Protein AF-A0A7C6XS97-F1 (afdb_monomer)

Sequence (59 aa):
MPTDIVTFKTFERLGFTHKETIVRDILNKRMPYKSSPSNKKGSQTSTMTQEYIVIMEKK

Foldseek 3Di:
DPVLVVVQVVVVVVQKDWDDKDKDFPPDDPDDQWDQPVPDPPNTDGDDGIDIDTDIGHD

Solvent-accessible surface area (backbone atoms only — not comparable to full-atom values): 3794 Å² total; per-residue (Å²): 131,69,62,68,61,55,50,50,58,54,41,41,77,72,53,31,44,78,75,53,71,48,82,43,76,53,87,82,62,92,63,58,71,61,38,42,94,79,74,44,94,88,51,66,41,78,44,85,51,62,48,73,50,77,44,68,44,78,114

Radius of gyration: 15.31 Å; Cα contacts (8 Å, |Δi|>4): 79; chains: 1; bounding box: 35×23×36 Å

pLDDT: mean 86.84, std 8.46, range [64.12, 96.44]

Nearest PDB structures (foldseek):
  6spf-assembly1_j  TM=3.107E-01  e=2.817E+00  Pseudomonas aeruginosa
  6ywy-assembly1_K  TM=2.888E-01  e=8.093E+00  Neurospora crassa

Structure (mmCIF, N/CA/C/O backbone):
data_AF-A0A7C6XS97-F1
#
_entry.id   AF-A0A7C6XS97-F1
#
loop_
_atom_site.group_PDB
_atom_site.id
_atom_site.type_symbol
_atom_site.label_atom_id
_atom_site.label_alt_id
_atom_site.label_comp_id
_atom_site.label_asym_id
_atom_site.label_entity_id
_atom_site.label_seq_id
_atom_site.pdbx_PDB_ins_code
_atom_site.Cartn_x
_atom_site.Cartn_y
_atom_site.Cartn_z
_atom_site.occupancy
_atom_site.B_iso_or_equiv
_atom_site.auth_seq_id
_atom_site.auth_comp_id
_atom_site.auth_asym_id
_atom_site.auth_atom_id
_atom_site.pdbx_PDB_model_num
ATOM 1 N N . MET A 1 1 ? 6.478 -11.644 -2.104 1.00 64.12 1 MET A N 1
ATOM 2 C CA . MET A 1 1 ? 5.243 -11.562 -1.294 1.00 64.12 1 MET A CA 1
ATOM 3 C C . MET A 1 1 ? 4.624 -10.192 -1.511 1.00 64.12 1 MET A C 1
ATOM 5 O O . MET A 1 1 ? 5.396 -9.241 -1.579 1.00 64.12 1 MET A O 1
ATOM 9 N N . PRO A 1 2 ? 3.295 -10.091 -1.648 1.00 86.56 2 PRO A N 1
ATOM 10 C CA . PRO A 1 2 ? 2.589 -8.811 -1.730 1.00 86.56 2 PRO A CA 1
ATOM 11 C C . PRO A 1 2 ? 2.735 -8.038 -0.409 1.00 86.56 2 PRO A C 1
ATOM 13 O O . PRO A 1 2 ? 2.410 -8.552 0.665 1.00 86.56 2 PRO A O 1
ATOM 16 N N . THR A 1 3 ? 3.328 -6.846 -0.480 1.00 90.38 3 THR A N 1
ATOM 17 C CA . THR A 1 3 ? 3.724 -6.056 0.697 1.00 90.38 3 THR A CA 1
ATOM 18 C C . THR A 1 3 ? 2.519 -5.525 1.463 1.00 90.38 3 THR A C 1
ATOM 20 O O . THR A 1 3 ? 2.540 -5.532 2.686 1.00 90.38 3 THR A O 1
ATOM 23 N N . ASP A 1 4 ? 1.450 -5.155 0.765 1.00 90.69 4 ASP A N 1
ATOM 24 C CA . ASP A 1 4 ? 0.164 -4.738 1.327 1.00 90.69 4 ASP A CA 1
ATOM 25 C C . ASP A 1 4 ? -0.420 -5.792 2.280 1.00 90.69 4 ASP A C 1
ATOM 27 O O . ASP A 1 4 ? -0.833 -5.459 3.394 1.00 90.69 4 ASP A O 1
ATOM 31 N N . ILE A 1 5 ? -0.350 -7.074 1.898 1.00 92.06 5 ILE A N 1
ATOM 32 C CA . ILE A 1 5 ? -0.833 -8.183 2.728 1.00 92.06 5 ILE A CA 1
ATOM 33 C C . ILE A 1 5 ? 0.008 -8.338 3.992 1.00 92.06 5 ILE A C 1
ATOM 35 O O . ILE A 1 5 ? -0.520 -8.557 5.083 1.00 92.06 5 ILE A O 1
ATOM 39 N N . VAL A 1 6 ? 1.330 -8.232 3.857 1.00 94.94 6 VAL A N 1
ATOM 40 C CA . VAL A 1 6 ? 2.241 -8.298 5.006 1.00 94.94 6 VAL A CA 1
ATOM 41 C C . VAL A 1 6 ? 1.978 -7.128 5.952 1.00 94.94 6 VAL A C 1
ATOM 43 O O . VAL A 1 6 ? 1.936 -7.326 7.167 1.00 94.94 6 VAL A O 1
ATOM 46 N N . THR A 1 7 ? 1.753 -5.931 5.411 1.00 94.19 7 THR A N 1
ATOM 47 C CA . THR A 1 7 ? 1.476 -4.722 6.182 1.00 94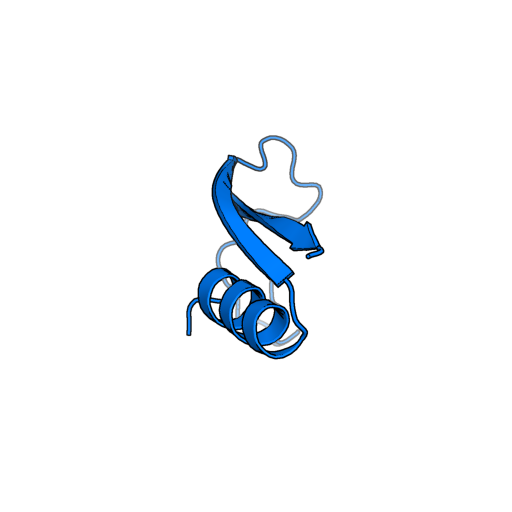.19 7 THR A CA 1
ATOM 48 C C . THR A 1 7 ? 0.219 -4.880 7.032 1.00 94.19 7 THR A C 1
ATOM 50 O O . THR A 1 7 ? 0.336 -4.806 8.256 1.00 94.19 7 THR A O 1
ATOM 53 N N . PHE A 1 8 ? -0.957 -5.155 6.449 1.00 93.94 8 PHE A N 1
ATOM 54 C CA . PHE A 1 8 ? -2.188 -5.214 7.253 1.00 93.94 8 PHE A CA 1
ATOM 55 C C . PHE A 1 8 ? -2.132 -6.337 8.296 1.00 93.94 8 PHE A C 1
ATOM 57 O O . PHE A 1 8 ? -2.455 -6.090 9.454 1.00 93.94 8 PHE A O 1
ATOM 64 N N . LYS A 1 9 ? -1.604 -7.521 7.946 1.00 94.69 9 LYS A N 1
ATOM 65 C CA . LYS A 1 9 ? -1.459 -8.643 8.893 1.00 94.69 9 LYS A CA 1
ATOM 66 C C . LYS A 1 9 ? -0.542 -8.314 10.064 1.00 94.69 9 LYS A C 1
ATOM 68 O O . LYS A 1 9 ? -0.756 -8.777 11.183 1.00 94.69 9 LYS A O 1
ATOM 73 N N . THR A 1 10 ? 0.507 -7.533 9.817 1.00 94.94 10 THR A N 1
ATOM 74 C CA . THR A 1 10 ? 1.415 -7.093 10.881 1.00 94.94 10 THR A CA 1
ATOM 75 C C . THR A 1 10 ? 0.699 -6.128 11.822 1.00 94.94 10 THR A C 1
ATOM 77 O O . THR A 1 10 ? 0.790 -6.288 13.036 1.00 94.94 10 THR A O 1
ATOM 80 N N . PHE A 1 11 ? -0.069 -5.178 11.283 1.00 94.44 11 PHE A N 1
ATOM 81 C CA . PHE A 1 11 ? -0.838 -4.226 12.085 1.00 94.44 11 PHE A CA 1
ATOM 82 C C . PHE A 1 11 ? -2.030 -4.864 12.815 1.00 94.44 11 PHE A C 1
ATOM 84 O O . PHE A 1 11 ? -2.328 -4.462 13.938 1.00 94.44 11 PHE A O 1
ATOM 91 N N . GLU A 1 12 ? -2.656 -5.904 12.263 1.00 94.38 12 GLU A N 1
ATOM 92 C CA . GLU A 1 12 ? -3.691 -6.681 12.962 1.00 94.38 12 GLU A CA 1
ATOM 93 C C . GLU A 1 12 ? -3.164 -7.292 14.264 1.00 94.38 12 GLU A C 1
ATOM 95 O O . GLU A 1 12 ? -3.810 -7.210 15.310 1.00 94.38 12 GLU A O 1
ATOM 100 N N . ARG A 1 13 ? -1.935 -7.823 14.240 1.00 94.31 13 ARG A N 1
ATOM 101 C CA . ARG A 1 13 ? -1.262 -8.339 15.445 1.00 94.31 13 ARG A CA 1
ATOM 102 C C . ARG A 1 13 ? -0.935 -7.252 16.471 1.00 94.31 13 ARG A C 1
ATOM 104 O O . ARG A 1 13 ? -0.691 -7.579 17.627 1.00 94.31 13 ARG A O 1
ATOM 111 N N . LEU A 1 14 ? -0.932 -5.985 16.061 1.00 94.31 14 LEU A N 1
ATOM 112 C CA . LEU A 1 14 ? -0.701 -4.818 16.915 1.00 94.31 14 LEU A CA 1
ATOM 113 C C . LEU A 1 14 ? -2.010 -4.164 17.396 1.00 94.31 14 LEU A C 1
ATOM 115 O O . LEU A 1 14 ? -1.969 -3.081 17.974 1.00 94.31 14 LEU A O 1
ATOM 119 N N . GLY A 1 15 ? -3.166 -4.802 17.176 1.00 94.19 15 GLY A N 1
ATOM 120 C CA . GLY A 1 15 ? -4.462 -4.322 17.666 1.00 94.19 15 GLY A CA 1
ATOM 121 C C . GLY A 1 15 ? -5.198 -3.369 16.722 1.00 94.19 15 GLY A C 1
ATOM 122 O O . GLY A 1 15 ? -6.157 -2.724 17.140 1.00 94.19 15 GLY A O 1
ATOM 123 N N . PHE A 1 16 ? -4.786 -3.283 15.459 1.00 96.44 16 PHE A N 1
ATOM 124 C CA . PHE A 1 16 ? -5.529 -2.560 14.428 1.00 96.44 16 PHE A CA 1
ATOM 125 C C . PHE A 1 16 ? -6.512 -3.492 13.708 1.00 96.44 16 PHE A C 1
ATOM 127 O O . PHE A 1 16 ? -6.344 -4.707 13.700 1.00 96.44 16 PHE A O 1
ATOM 134 N N . THR A 1 17 ? -7.534 -2.923 13.079 1.00 95.75 17 THR A N 1
ATOM 135 C CA . THR A 1 17 ? -8.484 -3.640 12.222 1.00 95.75 17 THR A CA 1
ATOM 136 C C . THR A 1 17 ? -8.327 -3.135 10.795 1.00 95.75 17 THR A C 1
ATOM 138 O O . THR A 1 17 ? -8.324 -1.923 10.567 1.00 95.75 17 THR A O 1
ATOM 141 N N . HIS A 1 18 ? -8.168 -4.043 9.833 1.00 95.56 18 HIS A N 1
ATOM 142 C CA . HIS A 1 18 ? -8.094 -3.677 8.419 1.00 95.56 18 HIS A CA 1
ATOM 143 C C . HIS A 1 18 ? -9.471 -3.233 7.919 1.00 95.56 18 HIS A C 1
ATOM 145 O O . HIS A 1 18 ? -10.467 -3.914 8.161 1.00 95.56 18 HIS A O 1
ATOM 151 N N . LYS A 1 19 ? -9.533 -2.068 7.268 1.00 95.81 19 LYS A N 1
ATOM 152 C CA . LYS A 1 19 ? -10.765 -1.550 6.660 1.00 95.81 19 LYS A CA 1
ATOM 153 C C . LYS A 1 19 ? -10.806 -1.886 5.183 1.00 95.81 19 LYS A C 1
ATOM 155 O O . LYS A 1 19 ? -11.718 -2.564 4.727 1.00 95.81 19 LYS A O 1
ATOM 160 N N . GLU A 1 20 ? -9.807 -1.410 4.453 1.00 95.38 20 GLU A N 1
ATOM 161 C CA . GLU A 1 20 ? -9.692 -1.616 3.017 1.00 95.38 20 GLU A CA 1
ATOM 162 C C . GLU A 1 20 ? -8.263 -1.348 2.542 1.00 95.38 20 GLU A C 1
ATOM 164 O O . GLU A 1 20 ? -7.450 -0.729 3.237 1.00 95.38 20 GLU A O 1
ATOM 169 N N . THR A 1 21 ? -7.952 -1.827 1.341 1.00 95.69 21 THR A N 1
ATOM 170 C CA . THR A 1 21 ? -6.713 -1.499 0.637 1.00 95.69 21 THR A CA 1
ATOM 171 C C . THR A 1 21 ? -7.078 -0.911 -0.715 1.00 95.69 21 THR A C 1
ATOM 173 O O . THR A 1 21 ? -7.730 -1.570 -1.522 1.00 95.69 21 THR A O 1
ATOM 176 N N . ILE A 1 22 ? -6.637 0.316 -0.968 1.00 95.50 22 ILE A N 1
ATOM 177 C CA . ILE A 1 22 ? -6.896 1.030 -2.218 1.00 95.50 22 ILE A CA 1
ATOM 178 C C . ILE A 1 22 ? -5.671 0.891 -3.117 1.00 95.50 22 ILE A C 1
ATOM 180 O O . ILE A 1 22 ? -4.551 1.184 -2.693 1.00 95.50 22 ILE A O 1
ATOM 184 N N . VAL A 1 23 ? -5.884 0.476 -4.365 1.00 93.62 23 VAL A N 1
ATOM 185 C CA . VAL A 1 23 ? -4.843 0.479 -5.400 1.00 93.62 23 VAL A CA 1
ATOM 186 C C . VAL A 1 23 ? -4.935 1.789 -6.168 1.00 93.62 23 VAL A C 1
ATOM 188 O O . VAL A 1 23 ? -5.988 2.120 -6.711 1.00 93.62 23 VAL A O 1
ATOM 191 N N . ARG A 1 24 ? -3.840 2.547 -6.196 1.00 92.12 24 ARG A N 1
ATOM 192 C CA . ARG A 1 24 ? -3.771 3.859 -6.841 1.00 92.12 24 ARG A CA 1
ATOM 193 C C . ARG A 1 24 ? -2.680 3.893 -7.899 1.00 92.12 24 ARG A C 1
ATOM 195 O O . ARG A 1 24 ? -1.547 3.493 -7.637 1.00 92.12 24 ARG A O 1
ATOM 202 N N . ASP A 1 25 ? -3.005 4.457 -9.058 1.00 89.94 25 ASP A N 1
ATOM 203 C CA . ASP A 1 25 ? -2.028 4.724 -10.112 1.00 89.94 25 ASP A CA 1
ATOM 204 C C . ASP A 1 25 ? -1.180 5.964 -9.788 1.00 89.94 25 ASP A C 1
ATOM 206 O O . ASP A 1 25 ? -1.680 7.019 -9.389 1.00 89.94 25 ASP A O 1
ATOM 210 N N . ILE A 1 26 ? 0.131 5.860 -10.004 1.00 86.50 26 ILE A N 1
ATOM 211 C CA . ILE A 1 26 ? 1.093 6.948 -9.821 1.00 86.50 26 ILE A CA 1
ATOM 212 C C . ILE A 1 26 ? 1.344 7.611 -11.174 1.00 86.50 26 ILE A C 1
ATOM 214 O O . ILE A 1 26 ? 2.332 7.331 -11.854 1.00 86.50 26 ILE A O 1
ATOM 218 N N . LEU A 1 27 ? 0.439 8.515 -11.549 1.00 77.88 27 LEU A N 1
ATOM 219 C CA . LEU A 1 27 ? 0.411 9.143 -12.875 1.00 77.88 27 LEU A CA 1
ATOM 220 C C . LEU A 1 27 ? 1.669 9.979 -13.189 1.00 77.88 27 LEU A C 1
ATOM 222 O O . LEU A 1 27 ? 2.152 9.960 -14.315 1.00 77.88 27 LEU A O 1
ATOM 226 N N . ASN A 1 28 ? 2.239 10.671 -12.192 1.00 78.56 28 ASN A N 1
ATOM 227 C CA . ASN A 1 28 ? 3.395 11.565 -12.364 1.00 78.56 28 ASN A CA 1
ATOM 228 C C . ASN A 1 28 ? 4.631 11.070 -11.597 1.00 78.56 28 ASN A C 1
ATOM 230 O O . ASN A 1 28 ? 5.029 11.640 -10.574 1.00 78.56 28 ASN A O 1
ATOM 234 N N . LYS A 1 29 ? 5.264 9.993 -12.076 1.00 74.25 29 LYS A N 1
ATOM 235 C CA . LYS A 1 29 ? 6.491 9.469 -11.459 1.00 74.25 29 LYS A CA 1
ATOM 236 C C . LYS A 1 29 ? 7.709 10.300 -11.881 1.00 74.25 29 LYS A C 1
ATOM 238 O O . LYS A 1 29 ? 8.067 10.340 -13.050 1.00 74.25 29 LYS A O 1
ATOM 243 N N . ARG A 1 30 ? 8.405 10.906 -10.909 1.00 79.50 30 ARG A N 1
ATOM 244 C CA . ARG A 1 30 ? 9.718 11.550 -11.144 1.00 79.50 30 ARG A CA 1
ATOM 245 C C . ARG A 1 30 ? 10.830 10.547 -11.476 1.00 79.50 30 ARG A C 1
ATOM 247 O O . ARG A 1 30 ? 11.884 10.945 -11.957 1.00 79.50 30 ARG A O 1
ATOM 254 N N . MET A 1 31 ? 10.615 9.261 -11.185 1.00 75.75 31 MET A N 1
ATOM 255 C CA . MET A 1 31 ? 11.556 8.205 -11.551 1.00 75.75 31 MET A CA 1
ATOM 256 C C . MET A 1 31 ? 11.399 7.811 -13.026 1.00 75.75 31 MET A C 1
ATOM 258 O O . MET A 1 31 ? 10.272 7.758 -13.517 1.00 75.75 31 MET A O 1
ATOM 262 N N . PRO A 1 32 ? 12.504 7.477 -13.716 1.00 75.62 32 PRO A N 1
ATOM 263 C CA . PRO A 1 32 ? 12.469 7.011 -15.100 1.00 75.62 32 PRO A CA 1
ATOM 264 C C . PRO A 1 32 ? 11.666 5.710 -15.235 1.00 75.62 32 PRO A C 1
ATOM 266 O O . PRO A 1 32 ? 11.564 4.941 -14.285 1.00 75.62 32 PRO A O 1
ATOM 269 N N . TYR A 1 33 ? 11.143 5.426 -16.432 1.00 74.19 33 TYR A N 1
ATOM 270 C CA . TYR A 1 33 ? 10.328 4.232 -16.729 1.00 74.19 33 TYR A CA 1
ATOM 271 C C . TYR A 1 33 ? 11.015 2.899 -16.373 1.00 74.19 33 TYR A C 1
ATOM 273 O O . TYR A 1 33 ? 10.361 1.922 -16.008 1.00 74.19 33 TYR A O 1
ATOM 281 N N . LYS A 1 34 ? 12.350 2.876 -16.442 1.00 80.38 34 LYS A N 1
ATOM 282 C CA . LYS A 1 34 ? 13.191 1.771 -15.985 1.00 80.38 34 LYS A CA 1
ATOM 283 C C . LYS A 1 34 ? 14.083 2.257 -14.853 1.00 80.38 34 LYS A C 1
ATOM 285 O O . LYS A 1 34 ? 14.862 3.190 -15.040 1.00 80.38 34 LYS A O 1
ATOM 290 N N . SER A 1 35 ? 13.997 1.598 -13.708 1.00 79.00 35 SER A N 1
ATOM 291 C CA . SER A 1 35 ? 14.886 1.819 -12.568 1.00 79.00 35 SER A CA 1
ATOM 292 C C . SER A 1 35 ? 15.836 0.630 -12.422 1.00 79.00 35 SER A C 1
ATOM 294 O O . SER A 1 35 ? 15.529 -0.472 -12.867 1.00 79.00 35 SER A O 1
ATOM 296 N N . SER A 1 36 ? 17.011 0.833 -11.827 1.00 79.88 36 SER A N 1
ATOM 297 C CA . SER A 1 36 ? 17.905 -0.264 -11.435 1.00 79.88 36 SER A CA 1
ATOM 298 C C . SER A 1 36 ? 18.032 -0.264 -9.913 1.00 79.88 36 SER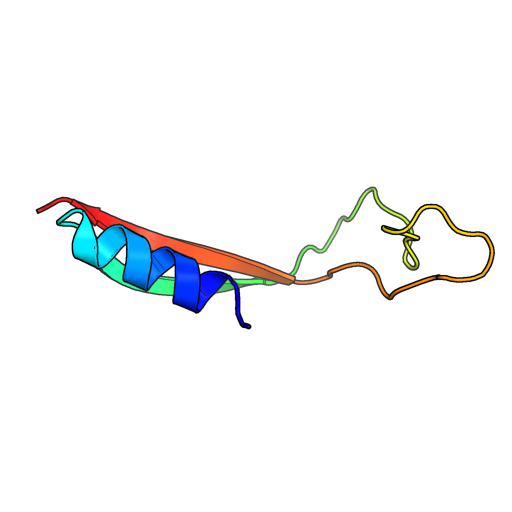 A C 1
ATOM 300 O O . SER A 1 36 ? 18.953 0.354 -9.381 1.00 79.88 36 SER A O 1
ATOM 302 N N . PRO A 1 37 ? 17.106 -0.917 -9.184 1.00 75.12 37 PRO A N 1
ATOM 303 C CA . PRO A 1 37 ? 17.149 -0.951 -7.721 1.00 75.12 37 PRO A CA 1
ATOM 304 C C . PRO A 1 37 ? 18.430 -1.612 -7.195 1.00 75.12 37 PRO A C 1
ATOM 306 O O . PRO A 1 37 ? 18.890 -1.307 -6.103 1.00 75.12 37 PRO A O 1
ATOM 309 N N . SER A 1 38 ? 19.015 -2.508 -7.996 1.00 80.44 38 SER A N 1
ATOM 310 C CA . SER A 1 38 ? 20.268 -3.206 -7.708 1.00 80.44 38 SER A CA 1
ATOM 311 C C . SER A 1 38 ? 21.517 -2.360 -7.977 1.00 80.44 38 SER A C 1
ATOM 313 O O . SER A 1 38 ? 22.618 -2.807 -7.659 1.00 80.44 38 SER A O 1
ATOM 315 N N . ASN A 1 39 ? 21.364 -1.179 -8.591 1.00 77.38 39 ASN A N 1
ATOM 316 C CA . ASN A 1 39 ? 22.443 -0.302 -9.049 1.00 77.38 39 ASN A CA 1
ATOM 317 C C . ASN A 1 39 ? 23.494 -1.0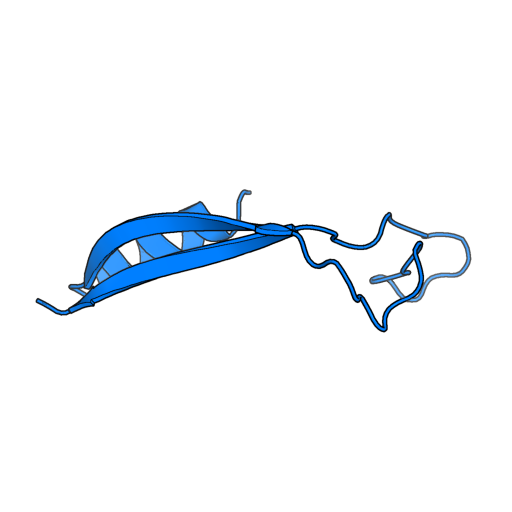13 -9.933 1.00 77.38 39 ASN A C 1
ATOM 319 O O . ASN A 1 39 ? 24.642 -0.581 -10.041 1.00 77.38 39 ASN A O 1
ATOM 323 N N . LYS A 1 40 ? 23.115 -2.131 -10.568 1.00 81.19 40 LYS A N 1
ATOM 324 C CA . LYS A 1 40 ? 23.972 -2.914 -11.465 1.00 81.19 40 LYS A CA 1
ATOM 325 C C . LYS A 1 40 ? 23.630 -2.577 -12.912 1.00 81.19 40 LYS A C 1
ATOM 327 O O . LYS A 1 40 ? 22.479 -2.691 -13.335 1.00 81.19 40 LYS A O 1
ATOM 3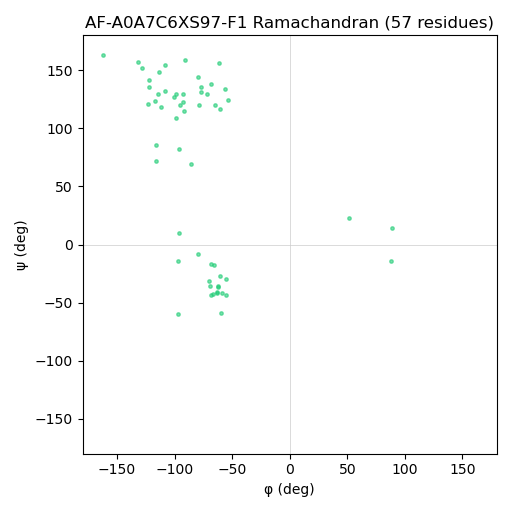32 N N . LYS A 1 41 ? 24.643 -2.201 -13.697 1.00 75.06 41 LYS A N 1
ATOM 333 C CA . LYS A 1 41 ? 24.497 -1.876 -15.125 1.00 75.06 41 LYS A CA 1
ATOM 334 C C . LYS A 1 41 ? 23.800 -3.029 -15.863 1.00 75.06 41 LYS A C 1
ATOM 336 O O . LYS A 1 41 ? 24.248 -4.167 -15.792 1.00 75.06 41 LYS A O 1
ATOM 341 N N . GLY A 1 42 ? 22.690 -2.729 -16.542 1.00 74.88 42 GLY A N 1
ATOM 342 C CA . GLY A 1 42 ? 21.883 -3.712 -17.282 1.00 74.88 42 GLY A CA 1
ATOM 343 C C . GLY A 1 42 ? 20.791 -4.421 -16.469 1.00 74.88 42 GLY A C 1
ATOM 344 O O . GLY A 1 42 ? 19.869 -4.970 -17.061 1.00 74.88 42 GLY A O 1
ATOM 345 N N . SER A 1 43 ? 20.813 -4.349 -15.134 1.00 77.88 43 SER A N 1
ATOM 346 C CA . SER A 1 43 ? 19.740 -4.865 -14.272 1.00 77.88 43 SER A CA 1
ATOM 347 C C . SER A 1 43 ? 18.648 -3.802 -14.122 1.00 77.88 43 SER A C 1
ATOM 349 O O . SER A 1 43 ? 18.514 -3.156 -13.083 1.00 77.88 43 SER A O 1
ATOM 351 N N . GLN A 1 44 ? 17.931 -3.552 -15.217 1.00 77.06 44 GLN A N 1
ATOM 352 C CA . GLN A 1 44 ? 16.803 -2.626 -15.259 1.00 77.06 44 GLN A CA 1
ATOM 353 C C . GLN A 1 44 ? 15.490 -3.369 -15.006 1.00 77.06 44 GLN A C 1
ATOM 355 O O . GLN A 1 44 ? 15.183 -4.342 -15.688 1.00 77.06 44 GLN A O 1
ATOM 360 N N . THR A 1 45 ? 14.696 -2.858 -14.074 1.00 79.56 45 THR A N 1
ATOM 361 C CA . THR A 1 45 ? 13.339 -3.318 -13.782 1.00 79.56 45 THR A CA 1
ATOM 362 C C . THR A 1 45 ? 12.353 -2.214 -14.149 1.00 79.56 45 THR A C 1
ATOM 364 O O . THR A 1 45 ? 12.674 -1.022 -14.075 1.00 79.56 45 THR A O 1
ATOM 367 N N . SER A 1 46 ? 11.145 -2.597 -14.565 1.00 79.62 46 SER A N 1
ATOM 368 C CA . SER A 1 46 ? 10.047 -1.651 -14.749 1.00 79.62 46 SER A CA 1
ATOM 369 C C . SER A 1 46 ? 9.797 -0.884 -13.456 1.00 79.62 46 SER A C 1
ATOM 371 O O . SER A 1 46 ? 9.736 -1.465 -12.369 1.00 79.62 46 SER A O 1
ATOM 373 N N . THR A 1 47 ? 9.653 0.426 -13.573 1.00 80.00 47 THR A N 1
ATOM 374 C CA . THR A 1 47 ? 9.331 1.266 -12.428 1.00 80.00 47 THR A CA 1
ATOM 375 C C . THR A 1 47 ? 7.911 0.986 -11.954 1.00 80.00 47 THR A C 1
ATOM 377 O O . THR A 1 47 ? 6.997 0.819 -12.753 1.00 80.00 47 THR A O 1
ATOM 380 N N . MET A 1 48 ? 7.740 0.926 -10.635 1.00 84.44 48 MET A N 1
ATOM 381 C CA . MET A 1 48 ? 6.445 0.726 -9.992 1.00 84.44 48 MET A CA 1
ATOM 382 C C . MET A 1 48 ? 5.485 1.871 -10.353 1.00 84.44 48 MET A C 1
ATOM 384 O O . MET A 1 48 ? 5.742 3.031 -10.011 1.00 84.44 48 MET A O 1
ATOM 388 N N . THR A 1 49 ? 4.395 1.530 -11.038 1.00 85.88 49 THR A N 1
ATOM 389 C CA . THR A 1 49 ? 3.362 2.459 -11.529 1.00 85.88 49 TH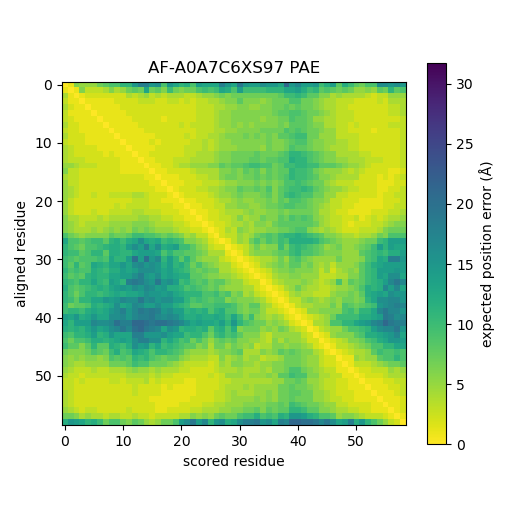R A CA 1
ATOM 390 C C . THR A 1 49 ? 2.149 2.552 -10.617 1.00 85.88 49 THR A C 1
ATOM 392 O O . THR A 1 49 ? 1.363 3.479 -10.766 1.00 85.88 49 THR A O 1
ATOM 395 N N . GLN A 1 50 ? 2.006 1.627 -9.671 1.00 88.81 50 GLN A N 1
ATOM 396 C CA . GLN A 1 50 ? 0.875 1.561 -8.752 1.00 88.81 50 GLN A CA 1
ATOM 397 C C . GLN A 1 50 ? 1.367 1.485 -7.315 1.00 88.81 50 GLN A C 1
ATOM 399 O O . GLN A 1 50 ? 2.451 0.974 -7.040 1.00 88.81 50 GLN A O 1
ATOM 404 N N . GLU A 1 51 ? 0.564 1.977 -6.392 1.00 90.38 51 GLU A N 1
ATOM 405 C CA . GLU A 1 51 ? 0.799 1.862 -4.960 1.00 90.38 51 GLU A CA 1
ATOM 406 C C . GLU A 1 51 ? -0.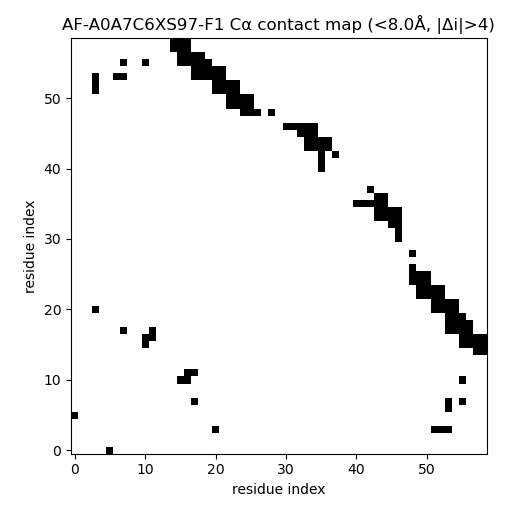454 1.377 -4.242 1.00 90.38 51 GLU A C 1
ATOM 408 O O . GLU A 1 51 ? -1.575 1.528 -4.725 1.00 90.38 51 GLU A O 1
ATOM 413 N N . TYR A 1 52 ? -0.227 0.790 -3.071 1.00 94.38 52 TYR A N 1
ATOM 414 C CA . TYR A 1 52 ? -1.259 0.222 -2.221 1.00 94.38 52 TYR A CA 1
ATOM 415 C C . TYR A 1 52 ? -1.366 1.079 -0.964 1.00 94.38 52 TYR A C 1
ATOM 417 O O . TYR A 1 52 ? -0.403 1.200 -0.204 1.00 94.38 52 TYR A O 1
ATOM 425 N N . ILE A 1 53 ? -2.531 1.676 -0.748 1.00 94.00 53 ILE A N 1
ATOM 426 C CA . ILE A 1 53 ? -2.850 2.445 0.453 1.00 94.00 53 ILE A CA 1
ATOM 427 C C . ILE A 1 53 ? -3.650 1.526 1.370 1.00 94.00 53 ILE A C 1
ATOM 429 O O . ILE A 1 53 ? -4.795 1.196 1.072 1.00 94.00 53 ILE A O 1
ATOM 433 N N . VAL A 1 54 ? -3.035 1.088 2.467 1.00 95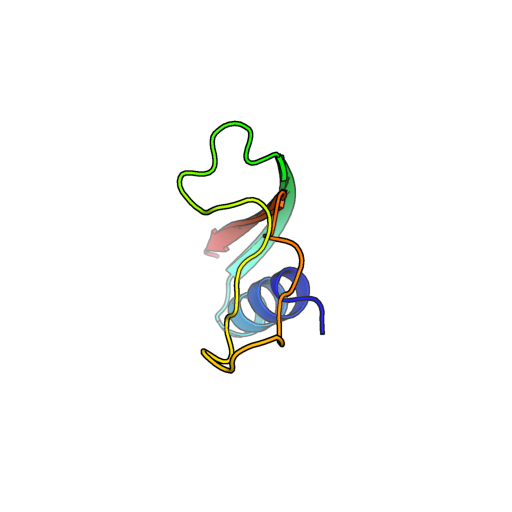.69 54 VAL A N 1
ATOM 434 C CA . VAL A 1 54 ? -3.665 0.207 3.459 1.00 95.69 54 VAL A CA 1
ATOM 435 C C . VAL A 1 54 ? -4.318 1.066 4.540 1.00 95.69 54 VAL A C 1
ATOM 437 O O . VAL A 1 54 ? -3.621 1.762 5.279 1.00 95.69 54 VAL A O 1
ATOM 440 N N . ILE A 1 55 ? -5.645 1.015 4.641 1.00 95.38 55 ILE A N 1
ATOM 441 C CA . ILE A 1 55 ? -6.418 1.752 5.643 1.00 95.38 55 ILE A CA 1
ATOM 442 C C . ILE A 1 55 ? -6.678 0.834 6.837 1.00 95.38 55 ILE A C 1
ATOM 444 O O . ILE A 1 55 ? -7.309 -0.219 6.719 1.00 95.38 55 ILE A O 1
ATOM 448 N N . MET A 1 56 ? -6.185 1.255 8.000 1.00 96.00 56 MET A N 1
ATOM 449 C CA . MET A 1 56 ? -6.310 0.541 9.268 1.00 96.00 56 MET A CA 1
ATOM 450 C C . MET A 1 56 ? -7.003 1.435 10.297 1.00 96.00 56 MET A C 1
ATOM 452 O O . MET A 1 56 ? -6.718 2.628 10.378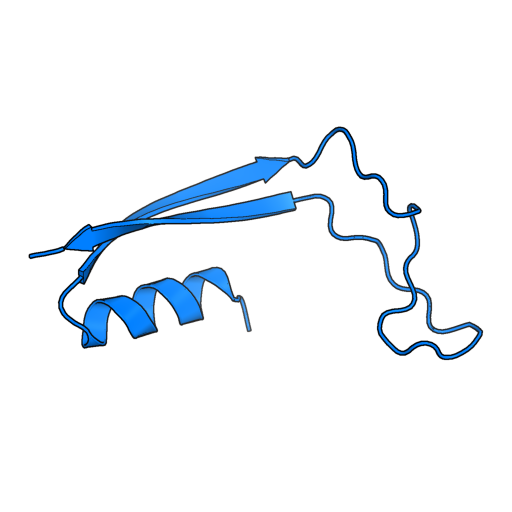 1.00 96.00 56 MET A O 1
ATOM 456 N N . GLU A 1 57 ? -7.858 0.851 11.127 1.00 96.00 57 GLU A N 1
ATOM 457 C CA . GLU A 1 57 ? -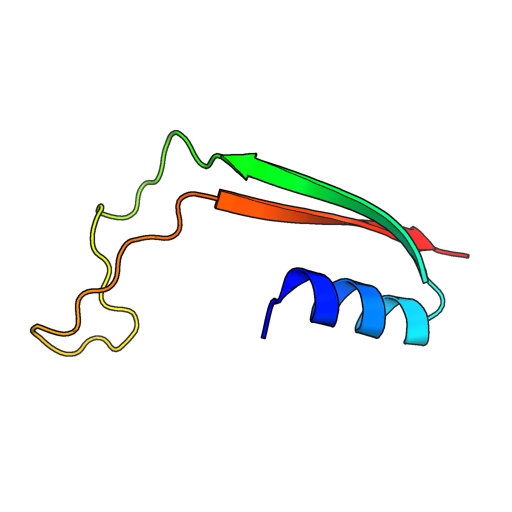8.474 1.520 12.273 1.00 96.00 57 GLU A CA 1
ATOM 458 C C . GLU A 1 57 ? -7.872 0.978 13.570 1.00 96.00 57 GLU A C 1
ATOM 460 O O . GLU A 1 57 ? -7.748 -0.236 13.746 1.00 96.00 57 GLU A O 1
ATOM 465 N N . LYS A 1 58 ? -7.480 1.869 14.482 1.00 93.00 58 LYS A N 1
ATOM 466 C CA . LYS A 1 58 ? -7.038 1.467 15.818 1.00 93.00 58 LYS A CA 1
ATOM 467 C C . LYS A 1 58 ? -8.268 1.132 16.664 1.00 93.00 58 LYS A C 1
ATOM 469 O O . LYS A 1 58 ? -9.204 1.926 16.684 1.00 93.00 58 LYS A O 1
ATOM 474 N N . LYS A 1 59 ? -8.247 -0.023 17.333 1.00 76.19 59 LYS A N 1
ATOM 475 C CA . LYS A 1 59 ? -9.259 -0.371 18.337 1.00 76.19 59 LYS A CA 1
ATOM 476 C C . LYS A 1 59 ? -9.177 0.527 19.569 1.00 76.19 59 LYS A C 1
ATOM 478 O O . LYS A 1 59 ? -8.051 0.959 19.915 1.00 76.19 59 LYS A O 1
#

Secondary structure (DSSP, 8-state):
--HHHHHHHHHHTTTEEEEEEEEEE--S-SS-SEE-TT--TT--EEPP-EEEEEEEEE-

Mean predicted aligned error: 6.12 Å